Protein AF-A0A1H0ZJW4-F1 (afdb_monomer_lite)

Sequence (162 aa):
MTIFPTDQTILVRTRQGMSFNRIAQIYGVSKCHVAAIYSAAKGLPAAFPAPKREERQRAKCPIFFEMPLEAQDIVLEVKMNNGTSLDAIFRANNNSPTATSSRRQLFYNLADKLGWSVPTIATNTQYSEQCVRTAIKEHCKANNLPQPASYRTRTREVNHAL

Foldseek 3Di:
DDPDDLLVVLQLCQLLQDQLVVSCVVVVHDSVVSVVSNVVVDDGDPHNDDPVVVVVVCVLAVLLVPDDPVLVSLLSVLCVVLVHDNSLCLPPPNPDVSNLLSVLSSLLCCCAVVVAALVRCCVSRVHDSVSSLVSPVVNCVVVVHDRRPSSPDDPPPPPPPD

Radius of gyration: 17.53 Å; chains: 1; bounding box: 38×35×65 Å

Secondary structure (DSSP, 8-state):
-----HHHHHHHHHHTT--HHHHHHHHT--HHHHHHHHHHT-S---PSP-HHHHHHHHHH-HHHHHS-HHHHHHHHHHHHHTT--HHHHH-TT---HHHHHHHHHHHHHHHHHS---HHHHHHHHT--HHHHHHHHHHHHHHHTPPPPGGGS----------

pLDDT: mean 79.57, std 15.96, range [31.27, 95.81]

Structure (mmCIF, N/CA/C/O backbone):
data_AF-A0A1H0ZJW4-F1
#
_entry.id   AF-A0A1H0ZJW4-F1
#
loop_
_atom_site.group_PDB
_atom_site.id
_atom_site.type_symbol
_atom_site.label_atom_id
_atom_site.label_alt_id
_atom_site.label_comp_id
_atom_site.label_asym_id
_atom_site.label_entity_id
_atom_site.label_seq_id
_atom_site.pdbx_PDB_ins_code
_atom_site.Cartn_x
_atom_site.Cartn_y
_atom_site.Cartn_z
_atom_site.occupancy
_atom_site.B_iso_or_equiv
_atom_site.auth_seq_id
_atom_site.auth_comp_id
_atom_site.auth_asym_id
_atom_site.auth_atom_id
_atom_site.pdbx_PDB_model_num
ATOM 1 N N . MET A 1 1 ? -6.973 -20.045 -1.100 1.00 31.33 1 MET A N 1
ATOM 2 C CA . MET A 1 1 ? -7.313 -18.757 -0.462 1.00 31.33 1 MET A CA 1
ATOM 3 C C . MET A 1 1 ? -7.536 -19.046 1.014 1.00 31.33 1 MET A C 1
ATOM 5 O O . MET A 1 1 ? -8.555 -19.620 1.367 1.00 31.33 1 MET A O 1
ATOM 9 N N . THR A 1 2 ? -6.534 -18.823 1.859 1.00 31.27 2 THR A N 1
ATOM 10 C CA . THR A 1 2 ? -6.651 -19.031 3.307 1.00 31.27 2 THR A CA 1
ATOM 11 C C . THR A 1 2 ? -7.443 -17.864 3.885 1.00 31.27 2 THR A C 1
ATOM 13 O O . THR A 1 2 ? -6.944 -16.744 3.953 1.00 31.27 2 THR A O 1
ATOM 16 N N . ILE A 1 3 ? -8.706 -18.112 4.235 1.00 40.12 3 ILE A N 1
ATOM 17 C CA . ILE A 1 3 ? -9.533 -17.160 4.977 1.00 40.12 3 ILE A CA 1
ATOM 18 C C . ILE A 1 3 ? -8.918 -17.083 6.372 1.00 40.12 3 ILE A C 1
ATOM 20 O O . ILE A 1 3 ? -9.044 -18.013 7.167 1.00 40.12 3 ILE A O 1
ATOM 24 N N . PHE A 1 4 ? -8.172 -16.016 6.644 1.00 47.53 4 PHE A N 1
ATOM 25 C CA . PHE A 1 4 ? -7.737 -15.734 8.004 1.00 47.53 4 PHE A CA 1
ATOM 26 C C . PHE A 1 4 ? -8.983 -15.521 8.879 1.00 47.53 4 PHE A C 1
ATOM 28 O O . PHE A 1 4 ? -9.947 -14.911 8.408 1.00 47.53 4 PHE A O 1
ATOM 35 N N . PRO A 1 5 ? -8.987 -15.994 10.137 1.00 66.31 5 PRO A N 1
ATOM 36 C CA . PRO A 1 5 ? -10.035 -15.626 11.074 1.00 66.31 5 PRO A CA 1
ATOM 37 C C . PRO A 1 5 ? -10.107 -14.098 11.148 1.00 66.31 5 PRO A C 1
ATOM 39 O O . PRO A 1 5 ? -9.068 -13.445 11.274 1.00 66.31 5 PRO A O 1
ATOM 42 N N . THR A 1 6 ? -11.315 -13.534 11.071 1.00 73.75 6 THR A N 1
ATOM 43 C CA . THR A 1 6 ? -11.573 -12.083 11.038 1.00 73.75 6 THR A CA 1
ATOM 44 C C . THR A 1 6 ? -10.771 -11.328 12.104 1.00 73.75 6 THR A C 1
ATOM 46 O O . THR A 1 6 ? -10.177 -10.289 11.816 1.00 73.75 6 THR A O 1
ATOM 49 N N . ASP A 1 7 ? -10.636 -11.906 13.300 1.00 77.44 7 ASP A N 1
ATOM 50 C CA . ASP A 1 7 ? -9.883 -11.342 14.425 1.00 77.44 7 ASP A CA 1
ATOM 51 C C . ASP A 1 7 ? -8.369 -11.273 14.178 1.00 77.44 7 ASP A C 1
ATOM 53 O O . ASP A 1 7 ? -7.708 -10.316 14.589 1.00 77.44 7 ASP A O 1
ATOM 57 N N . GLN A 1 8 ? -7.799 -12.249 13.467 1.00 79.00 8 GLN A N 1
ATOM 58 C CA . GLN A 1 8 ? -6.382 -12.254 13.109 1.00 79.00 8 GLN A CA 1
ATOM 59 C C . GLN A 1 8 ? -6.084 -11.170 12.068 1.00 79.00 8 GLN A C 1
ATOM 61 O O . GLN A 1 8 ? -5.079 -10.468 12.186 1.00 79.00 8 GLN A O 1
ATOM 66 N N . THR A 1 9 ? -6.974 -10.964 11.094 1.00 80.62 9 THR A N 1
ATOM 67 C CA . THR A 1 9 ? -6.826 -9.883 10.107 1.00 80.62 9 THR A CA 1
ATOM 68 C C . THR A 1 9 ? -7.059 -8.508 10.733 1.00 80.62 9 THR A C 1
ATOM 70 O O . THR A 1 9 ? -6.317 -7.568 10.439 1.00 80.62 9 THR A O 1
ATOM 73 N N . ILE A 1 10 ? -8.026 -8.388 11.651 1.00 83.62 10 ILE A N 1
ATOM 74 C CA . ILE A 1 10 ? -8.217 -7.206 12.503 1.00 83.62 10 ILE A CA 1
ATOM 75 C C . ILE A 1 10 ? -6.918 -6.888 13.252 1.00 83.62 10 ILE A C 1
ATOM 77 O O . ILE A 1 10 ? -6.431 -5.755 13.197 1.00 83.62 10 ILE A O 1
ATOM 81 N N . LEU A 1 11 ? -6.313 -7.881 13.905 1.00 82.69 11 LEU A N 1
ATOM 82 C CA . LEU A 1 11 ? -5.093 -7.697 14.683 1.00 82.69 11 LEU A CA 1
ATOM 83 C C . LEU A 1 11 ? -3.902 -7.286 13.806 1.00 82.69 11 LEU A C 1
ATOM 85 O O . LEU A 1 11 ? -3.177 -6.359 14.167 1.00 82.69 11 LEU A O 1
ATOM 89 N N . VAL A 1 12 ? -3.711 -7.925 12.648 1.00 83.38 12 VAL A N 1
ATOM 90 C CA . VAL A 1 12 ? -2.637 -7.579 11.700 1.00 83.38 12 VAL A CA 1
ATOM 91 C C . VAL A 1 12 ? -2.770 -6.130 11.230 1.00 83.38 12 VAL A C 1
ATOM 93 O O . VAL A 1 12 ? -1.820 -5.360 11.379 1.00 83.38 12 VAL A O 1
ATOM 96 N N . ARG A 1 13 ? -3.954 -5.719 10.758 1.00 82.38 13 ARG A N 1
ATOM 97 C CA . ARG A 1 13 ? -4.197 -4.338 10.298 1.00 82.38 13 ARG A CA 1
ATOM 98 C C . ARG A 1 13 ? -3.991 -3.321 11.408 1.00 82.38 13 ARG A C 1
ATOM 100 O O . ARG A 1 13 ? -3.438 -2.246 11.185 1.00 82.38 13 ARG A O 1
ATOM 107 N N . THR A 1 14 ? -4.378 -3.682 12.626 1.00 80.94 14 THR A N 1
ATOM 108 C CA . THR A 1 14 ? -4.155 -2.836 13.793 1.00 80.94 14 THR A CA 1
ATOM 109 C C . THR A 1 14 ? -2.663 -2.647 14.081 1.00 80.94 14 THR A C 1
ATOM 111 O O . THR A 1 14 ? -2.211 -1.519 14.272 1.00 80.94 14 THR A O 1
ATOM 114 N N . ARG A 1 15 ? -1.875 -3.732 14.050 1.00 77.25 15 ARG A N 1
ATOM 115 C CA . ARG A 1 15 ? -0.410 -3.706 14.244 1.00 77.25 15 ARG A CA 1
ATOM 116 C C . ARG A 1 15 ? 0.311 -2.896 13.172 1.00 77.25 15 ARG A C 1
ATOM 118 O O . ARG A 1 15 ? 1.297 -2.227 13.461 1.00 77.25 15 ARG A O 1
ATOM 125 N N . GLN A 1 16 ? -0.197 -2.938 11.948 1.00 77.69 16 GLN A N 1
ATOM 126 C CA . GLN A 1 16 ? 0.308 -2.158 10.819 1.00 77.69 16 GLN A CA 1
ATOM 127 C C . GLN A 1 16 ? -0.107 -0.674 10.881 1.00 77.69 16 GLN A C 1
ATOM 129 O O . GLN A 1 16 ? 0.322 0.141 10.059 1.00 77.69 16 GLN A O 1
ATOM 134 N N . GLY A 1 17 ? -0.911 -0.294 11.878 1.00 72.81 17 GLY A N 1
ATOM 135 C CA . GLY A 1 17 ? -1.317 1.082 12.120 1.00 72.81 17 GLY A CA 1
ATOM 136 C C . GLY A 1 17 ? -2.540 1.513 11.316 1.00 72.81 17 GLY A C 1
ATOM 137 O O . GLY A 1 17 ? -2.629 2.678 10.954 1.00 72.81 17 GLY A O 1
ATOM 138 N N . MET A 1 18 ? -3.487 0.624 11.024 1.00 80.75 18 MET A N 1
ATOM 139 C CA . MET A 1 18 ? -4.835 1.036 10.622 1.00 80.75 18 MET A CA 1
ATOM 140 C C . MET A 1 18 ? -5.642 1.446 11.867 1.00 80.75 18 MET A C 1
ATOM 142 O O . MET A 1 18 ? -5.460 0.886 12.950 1.00 80.75 18 MET A O 1
ATOM 146 N N . SER A 1 19 ? -6.510 2.456 11.753 1.00 79.88 19 SER A N 1
ATOM 147 C CA . SER A 1 19 ? -7.296 2.932 12.898 1.00 79.88 19 SER A CA 1
ATOM 148 C C . SER A 1 19 ? -8.378 1.929 13.306 1.00 79.88 19 SER A C 1
ATOM 150 O O . SER A 1 19 ? -8.949 1.227 12.470 1.00 79.88 19 SER A O 1
ATOM 152 N N . PHE A 1 20 ? -8.736 1.915 14.594 1.00 83.00 20 PHE A N 1
ATOM 153 C CA . PHE A 1 20 ? -9.830 1.066 15.078 1.00 83.00 20 PHE A CA 1
ATOM 154 C C . PHE A 1 20 ? -11.164 1.387 14.401 1.00 83.00 20 PHE A C 1
ATOM 156 O O . PHE A 1 20 ? -11.944 0.478 14.147 1.00 83.00 20 PHE A O 1
ATOM 163 N N . ASN A 1 21 ? -11.427 2.663 14.095 1.00 83.06 21 ASN A N 1
ATOM 164 C CA . ASN A 1 21 ? -12.656 3.076 13.418 1.00 83.06 21 ASN A CA 1
ATOM 165 C C . ASN A 1 21 ? -12.719 2.547 11.983 1.00 83.06 21 ASN A C 1
ATOM 167 O O . ASN A 1 21 ? -13.762 2.049 11.570 1.00 83.06 21 ASN A O 1
ATOM 171 N N . ARG A 1 22 ? -11.611 2.618 11.23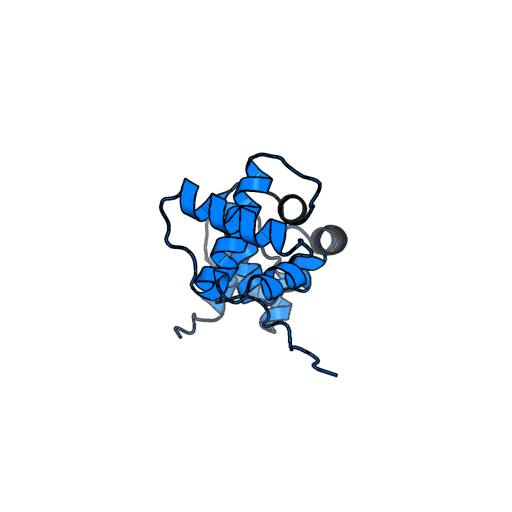6 1.00 81.56 22 ARG A N 1
ATOM 172 C CA . ARG A 1 22 ? -11.545 2.096 9.870 1.00 81.56 22 ARG A CA 1
ATOM 173 C C . ARG A 1 22 ? -11.723 0.586 9.857 1.00 81.56 22 ARG A C 1
ATOM 175 O O . ARG A 1 22 ? -12.522 0.075 9.084 1.00 81.56 22 ARG A O 1
ATOM 182 N N . ILE A 1 23 ? -11.031 -0.118 10.751 1.00 84.31 23 ILE A N 1
ATOM 183 C CA . ILE A 1 23 ? -11.167 -1.571 10.899 1.00 84.31 23 ILE A CA 1
ATOM 184 C C . ILE A 1 23 ? -12.612 -1.940 11.267 1.00 84.31 23 ILE A C 1
ATOM 186 O O . ILE A 1 23 ? -13.191 -2.827 10.648 1.00 84.31 23 ILE A O 1
ATOM 190 N N . ALA A 1 24 ? -13.220 -1.220 12.213 1.00 84.75 24 ALA A N 1
ATOM 191 C CA . ALA A 1 24 ? -14.619 -1.392 12.597 1.00 84.75 24 ALA A CA 1
ATOM 192 C C . ALA A 1 24 ? -15.577 -1.247 11.403 1.00 84.75 24 ALA A C 1
ATOM 194 O O . ALA A 1 24 ? -16.440 -2.099 11.206 1.00 84.75 24 ALA A O 1
ATOM 195 N N . GLN A 1 25 ? -15.385 -0.220 10.568 1.00 84.31 25 GLN A N 1
ATOM 196 C CA . GLN A 1 25 ? -16.178 -0.012 9.351 1.00 84.31 25 GLN A CA 1
ATOM 197 C C . GLN A 1 25 ? -15.997 -1.135 8.325 1.00 84.31 25 GLN A C 1
ATOM 199 O O . GLN A 1 25 ? -16.974 -1.556 7.718 1.00 84.31 25 GLN A O 1
ATOM 204 N N . ILE A 1 26 ? -14.768 -1.625 8.139 1.00 84.06 26 ILE A N 1
ATOM 205 C CA . ILE A 1 26 ? -14.464 -2.685 7.168 1.00 84.06 26 ILE A CA 1
ATOM 206 C C . ILE A 1 26 ? -15.142 -4.005 7.545 1.00 84.06 26 ILE A C 1
ATOM 208 O O . ILE A 1 26 ? -15.667 -4.692 6.675 1.00 84.06 26 ILE A O 1
ATOM 212 N N . TYR A 1 27 ? -15.119 -4.361 8.830 1.00 84.62 27 TYR A N 1
ATOM 213 C CA . TYR A 1 27 ? -15.597 -5.662 9.306 1.00 84.62 27 TYR A CA 1
ATOM 214 C C . TYR A 1 27 ? -16.996 -5.625 9.931 1.00 84.62 27 TYR A C 1
ATOM 216 O O . TYR A 1 27 ? -17.472 -6.653 10.401 1.00 84.62 27 TYR A O 1
ATOM 224 N N . GLY A 1 28 ? -17.658 -4.464 9.966 1.00 82.38 28 GLY A N 1
ATOM 225 C CA . GLY A 1 28 ? -18.985 -4.321 10.574 1.00 82.38 28 GLY A CA 1
ATOM 226 C C . GLY A 1 28 ? -19.005 -4.569 12.088 1.00 82.38 28 GLY A C 1
ATOM 227 O O . GLY A 1 28 ? -20.024 -4.983 12.633 1.00 82.38 28 GLY A O 1
ATOM 228 N N . VAL A 1 2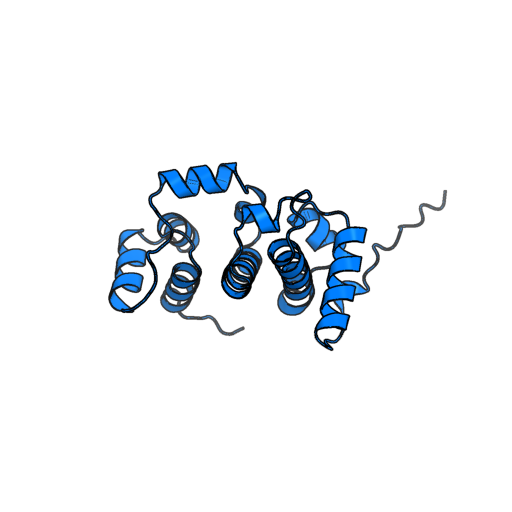9 ? -17.885 -4.331 12.777 1.00 84.62 29 VAL A N 1
ATOM 229 C CA . VAL A 1 29 ? -17.734 -4.541 14.228 1.00 84.62 29 VAL A CA 1
ATOM 230 C C . VAL A 1 29 ? -17.621 -3.213 14.970 1.00 84.62 29 VAL A C 1
ATOM 232 O O . VAL A 1 29 ? -17.373 -2.168 14.376 1.00 84.62 29 VAL A O 1
ATOM 235 N N . SER A 1 30 ? -17.769 -3.219 16.296 1.00 83.44 30 SER A N 1
ATOM 236 C CA . SER A 1 30 ? -17.557 -1.999 17.081 1.00 83.44 30 SER A CA 1
ATOM 237 C C . SER A 1 30 ? -16.063 -1.671 17.228 1.00 83.44 30 SER A C 1
ATOM 239 O O . SER A 1 30 ? -15.215 -2.556 17.347 1.00 83.44 30 SER A O 1
ATOM 241 N N . LYS A 1 31 ? -15.721 -0.380 17.326 1.00 81.50 31 LYS A N 1
ATOM 242 C CA . LYS A 1 31 ? -14.350 0.058 17.666 1.00 81.50 31 LYS A CA 1
ATOM 243 C C . LYS A 1 31 ? -13.856 -0.522 19.001 1.00 81.50 31 LYS A C 1
ATOM 245 O O . LYS A 1 31 ? -12.660 -0.730 19.173 1.00 81.50 31 LYS A O 1
ATOM 250 N N . CYS A 1 32 ? -14.775 -0.788 19.934 1.00 79.75 32 CYS A N 1
ATOM 251 C CA . CYS A 1 32 ? -14.473 -1.399 21.227 1.00 79.75 32 CYS A CA 1
ATOM 252 C C . CYS A 1 32 ? -14.063 -2.864 21.065 1.00 79.75 32 CYS A C 1
ATOM 254 O O . CYS A 1 32 ? -13.150 -3.312 21.746 1.00 79.75 32 CYS A O 1
ATOM 256 N N . HIS A 1 33 ? -14.683 -3.585 20.130 1.00 80.88 33 HIS A N 1
ATOM 257 C CA . HIS A 1 33 ? -14.305 -4.953 19.795 1.00 80.88 33 HIS A CA 1
ATOM 258 C C . HIS A 1 33 ? -12.895 -5.013 19.184 1.00 80.88 33 HIS A C 1
ATOM 260 O O . HIS A 1 33 ? -12.062 -5.789 19.644 1.00 80.88 33 HIS A O 1
ATOM 266 N N . VAL A 1 34 ? -12.573 -4.108 18.250 1.00 82.62 34 VAL A N 1
ATOM 267 C CA . VAL A 1 34 ? -11.206 -3.978 17.705 1.00 82.62 34 VAL A CA 1
ATOM 268 C C . VAL A 1 34 ? -10.194 -3.654 18.810 1.00 82.62 34 VAL A C 1
ATOM 270 O O . VAL A 1 34 ? -9.140 -4.283 18.893 1.00 82.62 34 VAL A O 1
ATOM 273 N N . ALA A 1 35 ? -10.527 -2.716 19.702 1.00 78.62 35 ALA A N 1
ATOM 274 C CA . ALA A 1 35 ? -9.683 -2.362 20.841 1.00 78.62 35 ALA A CA 1
ATOM 275 C C . ALA A 1 35 ? -9.500 -3.527 21.829 1.00 78.62 35 ALA A C 1
ATOM 277 O O . ALA A 1 35 ? -8.419 -3.666 22.400 1.00 78.62 35 ALA A O 1
ATOM 278 N N . ALA A 1 36 ? -10.519 -4.370 22.015 1.00 78.44 36 ALA A N 1
ATOM 279 C CA . ALA A 1 36 ? -10.463 -5.546 22.879 1.00 78.44 36 ALA A CA 1
ATOM 280 C C . ALA A 1 36 ? -9.536 -6.621 22.296 1.00 78.44 36 ALA A C 1
ATOM 282 O O . ALA A 1 36 ? -8.635 -7.073 23.000 1.00 78.44 36 ALA A O 1
ATOM 283 N N . ILE A 1 37 ? -9.678 -6.948 21.002 1.00 80.25 37 ILE A N 1
ATOM 284 C CA . ILE A 1 37 ? -8.762 -7.851 20.279 1.00 80.25 37 ILE A CA 1
ATOM 285 C C . ILE A 1 37 ? -7.327 -7.323 20.368 1.00 80.25 37 ILE A C 1
ATOM 287 O O . ILE A 1 37 ? -6.394 -8.064 20.676 1.00 80.25 37 ILE A O 1
ATOM 291 N N . TYR A 1 38 ? -7.149 -6.019 20.146 1.00 77.19 38 TYR A N 1
ATOM 292 C CA . TYR A 1 38 ? -5.842 -5.381 20.214 1.00 77.19 38 TYR A CA 1
ATOM 293 C C . TYR A 1 38 ? -5.216 -5.443 21.616 1.00 77.19 38 TYR A C 1
ATOM 295 O O . TYR A 1 38 ? -4.049 -5.805 21.761 1.00 77.19 38 TYR A O 1
ATOM 303 N N . SER A 1 39 ? -5.996 -5.132 22.654 1.00 73.75 39 SER A N 1
ATOM 304 C CA . SER A 1 39 ? -5.551 -5.149 24.055 1.00 73.75 39 SER A CA 1
ATOM 305 C C . SER A 1 39 ? -5.216 -6.560 24.540 1.00 73.75 39 SER A C 1
ATOM 307 O O . SER A 1 39 ? -4.238 -6.750 25.264 1.00 73.75 39 SER A O 1
ATOM 309 N N . ALA A 1 40 ? -5.993 -7.558 24.110 1.00 74.56 40 ALA A N 1
ATOM 310 C CA . ALA A 1 40 ? -5.764 -8.960 24.445 1.00 74.56 40 ALA A CA 1
ATOM 311 C C . ALA A 1 40 ? -4.439 -9.495 23.871 1.00 74.56 40 ALA A C 1
ATOM 313 O O . ALA A 1 40 ? -3.828 -10.388 24.452 1.00 74.56 40 ALA A O 1
ATOM 314 N N . ALA A 1 41 ? -3.949 -8.913 22.773 1.00 71.69 41 ALA A N 1
ATOM 315 C CA . ALA A 1 41 ? -2.779 -9.387 22.040 1.00 71.69 41 ALA A CA 1
ATOM 316 C C . ALA A 1 41 ? -1.410 -8.846 22.526 1.00 71.69 41 ALA A C 1
ATOM 318 O O . ALA A 1 41 ? -0.448 -9.003 21.779 1.00 71.69 41 ALA A O 1
ATOM 319 N N . LYS A 1 42 ? -1.339 -8.205 23.715 1.00 58.00 42 LYS A N 1
ATOM 320 C CA . LYS A 1 42 ? -0.168 -7.639 24.451 1.00 58.00 42 LYS A CA 1
ATOM 321 C C . LYS A 1 42 ? 1.138 -7.363 23.661 1.00 58.00 42 LYS A C 1
ATOM 323 O O . LYS A 1 42 ? 1.781 -8.271 23.153 1.00 58.00 42 LYS A O 1
ATOM 328 N N . GLY A 1 43 ? 1.637 -6.119 23.747 1.00 52.19 43 GLY A N 1
ATOM 329 C CA . GLY A 1 43 ? 3.046 -5.774 23.459 1.00 52.19 43 GLY A CA 1
ATOM 330 C C . GLY A 1 43 ? 3.320 -4.939 22.203 1.00 52.19 43 GLY A C 1
ATOM 331 O O . GLY A 1 43 ? 4.397 -5.060 21.627 1.00 52.19 43 GLY A O 1
ATOM 332 N N . LEU A 1 44 ? 2.372 -4.119 21.737 1.00 51.50 44 LEU A N 1
ATOM 333 C CA . LEU A 1 44 ? 2.455 -3.490 20.412 1.00 51.50 44 LEU A CA 1
ATOM 334 C C . LEU A 1 44 ? 2.213 -1.970 20.431 1.00 51.50 44 LEU A C 1
ATOM 336 O O . LEU A 1 44 ? 1.518 -1.468 21.320 1.00 51.50 44 LEU A O 1
ATOM 340 N N . PRO A 1 45 ? 2.816 -1.231 19.473 1.00 50.25 45 PRO A N 1
ATOM 341 C CA . PRO A 1 45 ? 2.875 0.233 19.454 1.00 50.25 45 PRO A CA 1
ATOM 342 C C . PRO A 1 45 ? 1.486 0.867 19.467 1.00 50.25 45 PRO A C 1
ATOM 344 O O . PRO A 1 45 ? 0.544 0.288 18.949 1.00 50.25 45 PRO A O 1
ATOM 347 N N . ALA A 1 46 ? 1.337 2.061 20.044 1.00 50.44 46 ALA A N 1
ATOM 348 C CA . ALA A 1 46 ? 0.046 2.748 20.122 1.00 50.44 46 ALA A CA 1
ATOM 349 C C . ALA A 1 46 ? -0.703 2.688 18.775 1.00 50.44 46 ALA A C 1
ATOM 351 O O . ALA A 1 46 ? -0.200 3.174 17.758 1.00 50.44 46 ALA A O 1
ATOM 352 N N . ALA A 1 47 ? -1.885 2.058 18.778 1.00 54.50 47 ALA A N 1
ATOM 353 C CA . ALA A 1 47 ? -2.752 1.980 17.612 1.00 54.50 47 ALA A CA 1
ATOM 354 C C . ALA A 1 47 ? -2.981 3.378 17.024 1.00 54.50 47 ALA A C 1
ATOM 356 O O . ALA A 1 47 ? -2.891 4.386 17.733 1.00 54.50 47 ALA A O 1
ATOM 357 N N . PHE A 1 48 ? -3.260 3.438 15.721 1.00 54.00 48 PHE A N 1
ATOM 358 C CA . PHE A 1 48 ? -3.383 4.696 14.994 1.00 54.00 48 PHE A CA 1
ATOM 359 C C . PHE A 1 48 ? -4.247 5.712 15.759 1.00 54.00 48 PHE A C 1
ATOM 361 O O . PHE A 1 48 ? -5.335 5.368 16.230 1.00 54.00 48 PHE A O 1
ATOM 368 N N . PRO A 1 49 ? -3.760 6.947 15.946 1.00 54.50 49 PRO A N 1
ATOM 369 C CA . PRO A 1 49 ? -4.263 7.802 17.007 1.00 54.50 49 PRO A CA 1
ATOM 370 C C . PRO A 1 49 ? -5.638 8.401 16.662 1.00 54.50 49 PRO A C 1
ATOM 372 O O . PRO A 1 49 ? -6.024 8.428 15.500 1.00 54.50 49 PRO A O 1
ATOM 375 N N . ALA A 1 50 ? -6.337 8.876 17.704 1.00 56.56 50 ALA A N 1
ATOM 376 C CA . ALA A 1 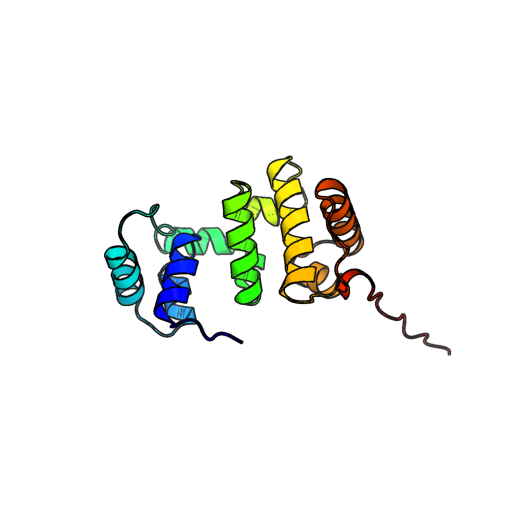50 ? -7.713 9.400 17.784 1.00 56.56 50 ALA A CA 1
ATOM 377 C C . ALA A 1 50 ? -8.430 9.797 16.464 1.00 56.56 50 ALA A C 1
ATOM 379 O O . ALA A 1 50 ? -7.806 10.424 15.616 1.00 56.56 50 ALA A O 1
ATOM 380 N N . PRO A 1 51 ? -9.766 9.615 16.348 1.00 58.25 51 PRO A N 1
ATOM 381 C CA . PRO A 1 51 ? -10.566 9.845 15.127 1.00 58.25 51 PRO A CA 1
ATOM 382 C C . PRO A 1 51 ? -10.208 11.106 14.312 1.00 58.25 51 PRO A C 1
ATOM 384 O O . PRO A 1 51 ? -10.053 11.051 13.096 1.00 58.25 51 PRO A O 1
ATOM 387 N N . LYS A 1 52 ? -9.953 12.232 14.993 1.00 66.88 52 LYS A N 1
ATOM 388 C CA . LYS A 1 52 ? -9.544 13.512 14.383 1.00 66.88 52 LYS A CA 1
ATOM 389 C C . LYS A 1 52 ? -8.231 13.440 13.585 1.00 66.88 52 LYS A C 1
ATOM 391 O O . LYS A 1 52 ? -7.988 14.265 12.711 1.00 66.88 52 LYS A O 1
ATOM 396 N N . ARG A 1 53 ? -7.328 12.515 13.911 1.00 66.31 53 ARG A N 1
ATOM 397 C CA . ARG A 1 53 ? -6.059 12.305 13.199 1.00 66.31 53 ARG A CA 1
ATOM 398 C C . ARG A 1 53 ? -6.240 11.434 11.959 1.00 66.31 53 ARG A C 1
ATOM 400 O O . ARG A 1 53 ? -5.556 11.695 10.978 1.00 66.31 53 ARG A O 1
ATOM 407 N N . GLU A 1 54 ? -7.177 10.488 11.964 1.00 70.06 54 GLU A N 1
ATOM 408 C CA . GLU A 1 54 ? -7.548 9.731 10.762 1.00 70.06 54 GLU A CA 1
ATOM 409 C C . GLU A 1 54 ? -8.179 10.644 9.710 1.00 70.06 54 GLU A C 1
ATOM 411 O O . GLU A 1 54 ? -7.753 10.626 8.562 1.00 70.06 54 GLU A O 1
ATOM 416 N N . GLU A 1 55 ? -9.106 11.519 10.106 1.00 74.31 55 GLU A N 1
ATOM 417 C CA . GLU A 1 55 ? -9.690 12.523 9.205 1.00 74.31 55 GLU A CA 1
ATOM 418 C C . GLU A 1 55 ? -8.616 13.440 8.605 1.00 74.31 55 GLU A C 1
ATOM 420 O O . GLU A 1 55 ? -8.574 13.661 7.394 1.00 74.31 55 GLU A O 1
ATOM 425 N N . ARG A 1 56 ? -7.671 13.910 9.432 1.00 76.44 56 ARG A N 1
ATOM 426 C CA . ARG A 1 56 ? -6.508 14.679 8.956 1.00 76.44 56 ARG A CA 1
ATOM 427 C C . ARG A 1 56 ? -5.633 13.871 8.002 1.00 76.44 56 ARG A C 1
ATOM 429 O O . ARG A 1 56 ? -5.074 14.435 7.067 1.00 76.44 56 ARG A O 1
ATOM 436 N N . GLN A 1 57 ? -5.474 12.574 8.239 1.00 73.75 57 GLN A N 1
ATOM 437 C CA . GLN A 1 57 ? -4.683 11.703 7.378 1.00 73.75 57 GLN A CA 1
ATOM 438 C C . GLN A 1 57 ? -5.387 11.425 6.052 1.00 73.75 57 GLN A C 1
ATOM 440 O O . GLN A 1 57 ? -4.725 11.434 5.019 1.00 73.75 57 GLN A O 1
ATOM 445 N N . ARG A 1 58 ? -6.712 11.270 6.068 1.00 81.00 58 ARG A N 1
ATOM 446 C CA . ARG A 1 58 ? -7.547 11.174 4.870 1.00 81.00 58 ARG A CA 1
ATOM 447 C C . ARG A 1 58 ? -7.450 12.433 4.024 1.00 81.00 58 ARG A C 1
ATOM 449 O O . ARG A 1 58 ? -7.248 12.327 2.824 1.00 81.00 58 ARG A O 1
ATOM 456 N N . ALA A 1 59 ? -7.474 13.608 4.651 1.00 81.06 59 ALA A N 1
ATOM 457 C CA . ALA A 1 59 ? -7.252 14.868 3.946 1.00 81.06 59 ALA A CA 1
ATOM 458 C C . ALA A 1 59 ? -5.838 14.969 3.336 1.00 81.06 59 ALA A C 1
ATOM 460 O O . ALA A 1 59 ? -5.662 15.547 2.269 1.00 81.06 59 ALA A O 1
ATOM 461 N N . LYS A 1 60 ? -4.816 14.404 3.995 1.00 80.69 60 LYS A N 1
ATOM 462 C CA . LYS A 1 60 ? -3.423 14.432 3.512 1.00 80.69 60 LYS A CA 1
ATOM 463 C C . LYS A 1 60 ? -3.101 13.377 2.454 1.00 80.69 60 LYS A C 1
ATOM 465 O O . LYS A 1 60 ? -2.169 13.584 1.681 1.00 80.69 60 LYS A O 1
ATOM 470 N N . CYS A 1 61 ? -3.784 12.239 2.482 1.00 84.19 61 CYS A N 1
ATOM 471 C CA . CYS A 1 61 ? -3.510 11.085 1.635 1.00 84.19 61 CYS A CA 1
ATOM 472 C C . CYS A 1 61 ? -4.825 10.388 1.245 1.00 84.19 61 CYS A C 1
ATOM 474 O O . CYS A 1 61 ? -5.089 9.282 1.718 1.00 84.19 61 CYS A O 1
ATOM 476 N N . PRO A 1 62 ? -5.669 11.027 0.415 1.00 85.69 62 PRO A N 1
ATOM 477 C CA . PRO A 1 62 ? -6.961 10.465 0.017 1.00 85.69 62 PRO A CA 1
ATOM 478 C C . PRO A 1 62 ? -6.802 9.156 -0.764 1.00 85.69 62 PRO A C 1
ATOM 480 O O . PRO A 1 62 ? -7.545 8.212 -0.510 1.00 85.69 62 PRO A O 1
ATOM 483 N N . ILE A 1 63 ? -5.755 9.066 -1.594 1.00 88.88 63 ILE A N 1
ATOM 484 C CA . ILE A 1 63 ? -5.416 7.905 -2.431 1.00 88.88 63 ILE A CA 1
ATOM 485 C C . ILE A 1 63 ? -5.443 6.606 -1.618 1.00 88.88 63 ILE A C 1
ATOM 487 O O . ILE A 1 63 ? -6.119 5.654 -1.989 1.00 88.88 63 ILE A O 1
ATOM 491 N N . PHE A 1 64 ? -4.792 6.577 -0.450 1.00 88.81 64 PHE A N 1
ATOM 492 C CA . PHE A 1 64 ? -4.775 5.392 0.412 1.00 88.81 64 PHE A CA 1
ATOM 493 C C . PHE A 1 64 ? -6.185 4.915 0.812 1.00 88.81 64 PHE A C 1
ATOM 495 O O . PHE A 1 64 ? -6.451 3.716 0.864 1.00 88.81 64 PHE A O 1
ATOM 502 N N . PHE A 1 65 ? -7.109 5.835 1.090 1.00 85.75 65 PHE A N 1
ATOM 503 C CA . PHE A 1 65 ? -8.463 5.489 1.536 1.00 85.75 65 PHE A CA 1
ATOM 504 C C . PHE A 1 65 ? -9.385 5.058 0.389 1.00 85.75 65 PHE A C 1
ATOM 506 O O . PHE A 1 65 ? -10.403 4.418 0.659 1.00 85.75 65 PHE A O 1
ATOM 513 N N . GLU A 1 66 ? -9.025 5.384 -0.852 1.00 88.44 66 GLU A N 1
ATOM 514 C CA . GLU A 1 66 ? -9.735 4.995 -2.077 1.00 88.44 66 GLU A CA 1
ATOM 515 C C . GLU A 1 66 ? -9.267 3.636 -2.621 1.00 88.44 66 GLU A C 1
ATOM 517 O O . GLU A 1 66 ? -10.015 2.966 -3.328 1.00 88.4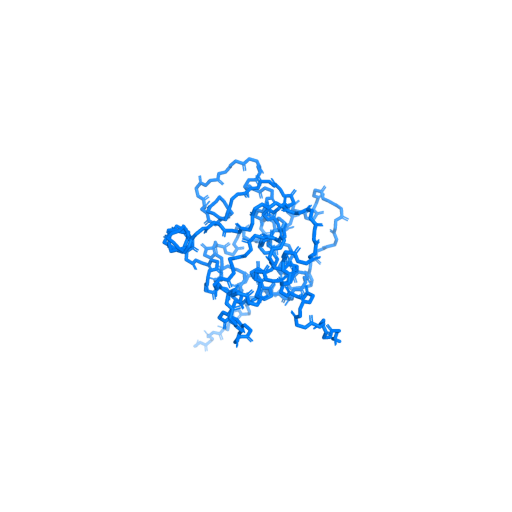4 66 GLU A O 1
ATOM 522 N N . MET A 1 67 ? -8.058 3.191 -2.256 1.00 88.88 67 MET A N 1
ATOM 523 C CA . MET A 1 67 ? -7.524 1.895 -2.685 1.00 88.88 67 MET A CA 1
ATOM 524 C C . MET A 1 67 ? -8.320 0.699 -2.118 1.00 88.88 67 MET A C 1
ATOM 526 O O . MET A 1 67 ? -8.791 0.757 -0.974 1.00 88.88 67 MET A O 1
ATOM 530 N N . PRO A 1 68 ? -8.380 -0.433 -2.852 1.00 88.81 68 PRO A N 1
ATOM 531 C CA . PRO A 1 68 ? -8.867 -1.712 -2.331 1.00 88.81 68 PRO A CA 1
ATOM 532 C C . PRO A 1 68 ? -8.139 -2.143 -1.053 1.00 88.81 68 PRO A C 1
ATOM 534 O O . PRO A 1 68 ? -6.973 -1.799 -0.844 1.00 88.81 68 PRO A O 1
ATOM 537 N N . LEU A 1 69 ? -8.812 -2.916 -0.200 1.00 85.12 69 LEU A N 1
ATOM 538 C CA . LEU A 1 69 ? -8.308 -3.281 1.129 1.00 85.12 69 LEU A CA 1
ATOM 539 C C . LEU A 1 69 ? -6.988 -4.053 1.073 1.00 85.12 69 LEU A C 1
ATOM 541 O O . LEU A 1 69 ? -6.076 -3.771 1.843 1.00 85.12 69 LEU A O 1
ATOM 545 N N . GLU A 1 70 ? -6.858 -4.968 0.122 1.00 86.81 70 GLU A N 1
ATOM 546 C CA . GLU A 1 70 ? -5.654 -5.769 -0.093 1.00 86.81 70 GLU A CA 1
ATOM 547 C C . GLU A 1 70 ? -4.461 -4.883 -0.476 1.00 86.81 70 GLU A C 1
ATOM 549 O O . GLU A 1 70 ? -3.324 -5.134 -0.078 1.00 86.81 70 GLU A O 1
ATOM 554 N N . ALA A 1 71 ? -4.715 -3.798 -1.211 1.00 90.81 71 ALA A N 1
ATOM 555 C CA . ALA A 1 71 ? -3.690 -2.829 -1.567 1.00 90.81 71 ALA A CA 1
ATOM 556 C C . ALA A 1 71 ? -3.355 -1.890 -0.398 1.00 90.81 71 ALA A C 1
ATOM 558 O O . ALA A 1 71 ? -2.189 -1.542 -0.217 1.00 90.81 71 ALA A O 1
ATOM 559 N N . GLN A 1 72 ? -4.339 -1.528 0.436 1.00 89.62 72 GLN A N 1
ATOM 560 C CA . GLN A 1 72 ? -4.095 -0.793 1.683 1.00 89.62 72 GLN A CA 1
ATOM 561 C C . GLN A 1 72 ? -3.167 -1.580 2.618 1.00 89.62 72 GLN A C 1
ATOM 563 O O . GLN A 1 72 ? -2.233 -0.999 3.173 1.00 89.62 72 GLN A O 1
ATOM 568 N N . ASP A 1 73 ? -3.370 -2.893 2.740 1.00 87.81 73 ASP A N 1
ATOM 569 C CA . ASP A 1 73 ? -2.525 -3.768 3.560 1.00 87.81 73 ASP A CA 1
ATOM 570 C C . ASP A 1 73 ? -1.064 -3.761 3.069 1.00 87.81 73 ASP A C 1
ATOM 572 O O . ASP A 1 73 ? -0.139 -3.591 3.867 1.00 87.81 73 ASP A O 1
ATOM 576 N N . ILE A 1 74 ? -0.843 -3.828 1.749 1.00 92.62 74 ILE A N 1
ATOM 577 C CA . ILE A 1 74 ? 0.498 -3.722 1.146 1.00 92.62 74 ILE A CA 1
ATOM 578 C C . ILE A 1 74 ? 1.130 -2.353 1.421 1.00 92.62 74 ILE A C 1
ATOM 580 O O . ILE A 1 74 ? 2.315 -2.267 1.745 1.00 92.62 74 ILE A O 1
ATOM 584 N N . VAL A 1 75 ? 0.363 -1.268 1.303 1.00 92.25 75 VAL A N 1
ATOM 585 C CA . VAL A 1 75 ? 0.867 0.085 1.579 1.00 92.25 75 VAL A CA 1
ATOM 586 C C . VAL A 1 75 ? 1.309 0.215 3.037 1.00 92.25 75 VAL A C 1
ATOM 588 O O . VAL A 1 75 ? 2.369 0.785 3.308 1.00 92.25 75 VAL A O 1
ATOM 591 N N . LEU A 1 76 ? 0.523 -0.310 3.980 1.00 89.50 76 LEU A N 1
ATOM 592 C CA . LEU A 1 76 ? 0.871 -0.272 5.398 1.00 89.50 76 LEU A CA 1
ATOM 593 C C . LEU A 1 76 ? 2.097 -1.143 5.711 1.00 89.50 76 LEU A C 1
ATOM 595 O O . LEU A 1 76 ? 2.960 -0.714 6.478 1.00 89.50 76 LEU A O 1
ATOM 599 N N . GLU A 1 77 ? 2.221 -2.314 5.083 1.00 90.00 77 GLU A N 1
ATOM 600 C CA . GLU A 1 77 ? 3.413 -3.168 5.170 1.00 90.00 77 GLU A CA 1
ATOM 601 C C . GLU A 1 77 ? 4.670 -2.414 4.697 1.00 90.00 77 GLU A C 1
ATOM 603 O O . GLU A 1 77 ? 5.659 -2.318 5.424 1.00 90.00 77 GLU A O 1
ATOM 608 N N . VAL A 1 78 ? 4.615 -1.797 3.512 1.00 91.81 78 VAL A N 1
ATOM 609 C CA . VAL A 1 78 ? 5.724 -1.011 2.942 1.00 91.81 78 VAL A CA 1
ATOM 610 C C . VAL A 1 78 ? 6.093 0.173 3.833 1.00 91.81 78 VAL A C 1
ATOM 612 O O . VAL A 1 78 ? 7.279 0.434 4.057 1.00 91.81 78 VAL A O 1
ATOM 615 N N . LYS A 1 79 ? 5.087 0.879 4.359 1.00 90.06 79 LYS A N 1
ATOM 616 C CA . LYS A 1 79 ? 5.265 2.003 5.281 1.00 90.06 79 LYS A CA 1
ATOM 617 C C . LYS A 1 79 ? 6.074 1.587 6.512 1.00 90.06 79 LYS A C 1
ATOM 619 O O . LYS A 1 79 ? 7.024 2.283 6.870 1.00 90.06 79 LYS A O 1
ATOM 624 N N . MET A 1 80 ? 5.697 0.472 7.139 1.00 86.94 80 MET A N 1
ATOM 625 C CA . MET A 1 80 ? 6.363 -0.051 8.334 1.00 86.94 80 MET A CA 1
ATOM 626 C C . MET A 1 80 ? 7.789 -0.515 8.025 1.00 86.94 80 MET A C 1
ATOM 628 O O . MET A 1 80 ? 8.715 -0.118 8.728 1.00 86.94 80 MET A O 1
ATOM 632 N N . ASN A 1 81 ? 7.981 -1.274 6.943 1.00 88.44 81 ASN A N 1
ATOM 633 C CA . ASN A 1 81 ? 9.285 -1.840 6.581 1.00 88.44 81 ASN A CA 1
ATOM 634 C C . ASN A 1 81 ? 10.340 -0.776 6.246 1.00 88.44 81 ASN A C 1
ATOM 636 O O . ASN A 1 81 ? 11.518 -0.972 6.522 1.00 88.44 81 ASN A O 1
ATOM 640 N N . ASN A 1 82 ? 9.929 0.356 5.668 1.00 86.12 82 ASN A N 1
ATOM 641 C CA . ASN A 1 82 ? 10.847 1.433 5.282 1.00 86.12 82 ASN A CA 1
ATOM 642 C C . ASN A 1 82 ? 10.889 2.599 6.282 1.00 86.12 82 ASN A C 1
ATOM 644 O O . ASN A 1 82 ? 11.585 3.583 6.027 1.00 86.12 82 ASN A O 1
ATOM 648 N N . GLY A 1 83 ? 10.114 2.546 7.372 1.00 85.56 83 GLY A N 1
ATOM 649 C CA . GLY A 1 83 ? 10.022 3.648 8.335 1.00 85.56 83 GLY A CA 1
ATOM 650 C C . GLY A 1 83 ? 9.558 4.969 7.706 1.00 85.56 83 GLY A C 1
ATOM 651 O O . GLY A 1 83 ? 10.094 6.028 8.024 1.00 85.56 83 GLY A O 1
ATOM 652 N N . THR A 1 84 ? 8.594 4.918 6.781 1.00 86.69 84 THR A N 1
ATOM 653 C CA . THR A 1 84 ? 8.104 6.098 6.045 1.00 86.69 84 THR A CA 1
ATOM 654 C C . THR A 1 84 ? 6.681 6.494 6.460 1.00 86.69 84 THR A C 1
ATOM 656 O O . THR A 1 84 ? 6.034 5.828 7.271 1.00 86.69 84 THR A O 1
ATOM 659 N N . SER A 1 85 ? 6.158 7.593 5.914 1.00 86.12 85 SER A N 1
ATOM 660 C CA . SER A 1 85 ? 4.771 8.025 6.110 1.00 86.12 85 SER A CA 1
ATOM 661 C C . SER A 1 85 ? 3.924 7.795 4.855 1.00 86.12 85 SER A C 1
ATOM 663 O O . SER A 1 85 ? 4.439 7.760 3.739 1.00 86.12 85 SER A O 1
ATOM 665 N N . LEU A 1 86 ? 2.601 7.651 5.019 1.00 86.69 86 LEU A N 1
ATOM 666 C CA . LEU A 1 86 ? 1.693 7.456 3.878 1.00 86.69 86 LEU A CA 1
ATOM 667 C C . LEU A 1 86 ? 1.776 8.625 2.890 1.00 86.69 86 LEU A C 1
ATOM 669 O O . LEU A 1 86 ? 1.845 8.415 1.688 1.00 86.69 86 LEU A O 1
ATOM 673 N N . ASP A 1 87 ? 1.816 9.859 3.388 1.00 85.38 87 ASP A N 1
ATOM 674 C CA . ASP A 1 87 ? 1.933 11.036 2.531 1.00 85.38 87 ASP A CA 1
ATOM 675 C C . ASP A 1 87 ? 3.290 11.103 1.817 1.00 85.38 87 ASP A C 1
ATOM 677 O O . ASP A 1 87 ? 3.348 11.568 0.684 1.00 85.38 87 ASP A O 1
ATOM 681 N N . ALA A 1 88 ? 4.369 10.590 2.415 1.00 86.19 88 ALA A N 1
ATOM 682 C CA . ALA A 1 88 ? 5.662 10.503 1.743 1.00 86.19 88 ALA A CA 1
ATOM 683 C C . ALA A 1 88 ? 5.666 9.476 0.601 1.00 86.19 88 ALA A C 1
ATOM 685 O O . ALA A 1 88 ? 6.328 9.708 -0.407 1.00 86.19 88 ALA A O 1
ATOM 686 N N . ILE A 1 89 ? 4.914 8.377 0.731 1.00 89.25 89 ILE A N 1
ATOM 687 C CA . ILE A 1 89 ? 4.781 7.361 -0.323 1.00 89.25 89 ILE A CA 1
ATOM 688 C C . ILE A 1 89 ? 4.048 7.918 -1.547 1.00 89.25 89 ILE A C 1
ATOM 690 O O . ILE A 1 89 ? 4.449 7.613 -2.661 1.00 89.25 89 ILE A O 1
ATOM 694 N N . PHE A 1 90 ? 2.994 8.717 -1.363 1.00 88.88 90 PHE A N 1
ATOM 695 C CA . PHE A 1 90 ? 2.143 9.159 -2.478 1.00 88.88 90 PHE A CA 1
ATOM 696 C C . PHE A 1 90 ? 2.410 10.588 -2.970 1.00 88.88 90 PHE A C 1
ATOM 698 O O . PHE A 1 90 ? 1.869 11.007 -3.990 1.00 88.88 90 PHE A O 1
ATOM 705 N N . ARG A 1 91 ? 3.256 11.369 -2.288 1.00 82.81 91 ARG A N 1
ATOM 706 C CA . ARG A 1 91 ? 3.677 12.682 -2.797 1.00 82.81 91 ARG A CA 1
ATOM 707 C C . ARG A 1 91 ? 4.759 12.511 -3.853 1.00 82.81 91 ARG A C 1
ATOM 709 O O . ARG A 1 91 ? 5.911 12.232 -3.529 1.00 82.81 91 ARG A O 1
ATOM 716 N N . ALA A 1 92 ? 4.416 12.768 -5.113 1.00 68.81 92 ALA A N 1
ATOM 717 C CA . ALA A 1 92 ? 5.359 12.701 -6.232 1.00 68.81 92 ALA A CA 1
ATOM 718 C C . ALA A 1 92 ? 6.610 13.581 -6.048 1.00 68.81 92 ALA A C 1
ATOM 720 O O . ALA A 1 92 ? 7.699 13.184 -6.457 1.00 68.81 92 ALA A O 1
ATOM 721 N N . ASN A 1 93 ? 6.475 14.716 -5.358 1.00 74.56 93 ASN A N 1
ATOM 722 C CA . ASN A 1 93 ? 7.565 15.673 -5.146 1.00 74.56 93 ASN A CA 1
ATOM 723 C C . ASN A 1 93 ? 8.480 15.315 -3.957 1.00 74.56 93 ASN A C 1
ATOM 725 O O . ASN A 1 93 ? 9.442 16.033 -3.696 1.00 74.56 93 ASN A O 1
ATOM 729 N N . ASN A 1 94 ? 8.200 14.235 -3.216 1.00 77.44 94 ASN A N 1
ATOM 730 C CA . ASN A 1 94 ? 9.044 13.799 -2.106 1.00 77.44 94 ASN A CA 1
ATOM 731 C C . ASN A 1 94 ? 10.035 12.717 -2.558 1.00 77.44 94 ASN A C 1
ATOM 733 O O . ASN A 1 94 ? 9.718 11.528 -2.591 1.00 77.44 94 ASN A O 1
ATOM 737 N N . ASN A 1 95 ? 11.260 13.136 -2.872 1.00 79.50 95 ASN A N 1
ATOM 738 C CA . ASN A 1 95 ? 12.324 12.255 -3.358 1.00 79.50 95 ASN A CA 1
ATOM 739 C C . ASN A 1 95 ? 13.341 11.864 -2.281 1.00 79.50 95 ASN A C 1
ATOM 741 O O . ASN A 1 95 ? 14.485 11.549 -2.605 1.00 79.50 95 ASN A O 1
ATOM 745 N N . SER A 1 96 ? 12.943 11.838 -1.003 1.00 87.00 96 SER A N 1
ATOM 746 C CA . SER A 1 96 ? 13.818 11.267 0.023 1.00 87.00 96 SER A CA 1
ATOM 747 C C . SER A 1 96 ? 14.184 9.810 -0.330 1.00 87.00 96 SER A C 1
ATOM 749 O O . SER A 1 96 ? 13.381 9.104 -0.962 1.00 87.00 96 SER A O 1
ATOM 751 N N . PRO A 1 97 ? 15.377 9.321 0.057 1.00 86.44 97 PRO A N 1
ATOM 752 C CA . PRO A 1 97 ? 15.781 7.945 -0.233 1.00 86.44 97 PRO A CA 1
ATOM 753 C C . PRO A 1 97 ? 14.776 6.912 0.295 1.00 86.44 97 PRO A C 1
ATOM 755 O O . PRO A 1 97 ? 14.425 5.967 -0.411 1.00 86.44 97 PRO A O 1
ATOM 758 N N . THR A 1 98 ? 14.234 7.140 1.496 1.00 87.00 98 THR A N 1
ATOM 759 C CA . THR A 1 98 ? 13.234 6.268 2.128 1.00 87.00 98 THR A CA 1
ATOM 760 C C . THR A 1 98 ? 11.893 6.299 1.398 1.00 87.00 98 THR A C 1
ATOM 762 O O . THR A 1 98 ? 11.318 5.240 1.147 1.00 87.00 98 THR A O 1
ATOM 765 N N . ALA A 1 99 ? 11.406 7.471 0.976 1.00 88.75 99 ALA A N 1
ATOM 766 C CA . ALA A 1 99 ? 10.173 7.590 0.193 1.00 88.75 99 ALA A CA 1
ATOM 767 C C . ALA A 1 99 ? 10.312 6.941 -1.190 1.00 88.75 99 ALA A C 1
ATOM 769 O O . ALA A 1 99 ? 9.407 6.252 -1.654 1.00 88.75 99 ALA A O 1
ATOM 770 N N . THR A 1 100 ? 11.461 7.116 -1.844 1.00 90.06 100 THR A N 1
ATOM 771 C CA . THR A 1 100 ? 11.752 6.509 -3.150 1.00 90.06 100 THR A CA 1
ATOM 772 C C . THR A 1 100 ? 11.845 4.987 -3.053 1.00 90.06 100 THR A C 1
ATOM 774 O O . THR A 1 100 ? 11.218 4.287 -3.847 1.00 90.06 100 THR A O 1
ATOM 777 N N . SER A 1 101 ? 12.560 4.462 -2.050 1.00 91.94 101 SER A N 1
ATOM 778 C CA . SER A 1 101 ? 12.627 3.018 -1.777 1.00 91.94 101 SER A CA 1
ATOM 779 C C . SER A 1 101 ? 11.239 2.431 -1.508 1.00 91.94 101 SER A C 1
ATOM 781 O O . SER A 1 101 ? 10.853 1.436 -2.121 1.00 91.94 101 SER A O 1
ATOM 783 N N . SER A 1 102 ? 10.444 3.114 -0.680 1.00 93.31 102 SER A N 1
ATOM 784 C CA . SER A 1 102 ? 9.077 2.699 -0.353 1.00 93.31 102 SER A CA 1
ATOM 785 C C . SER A 1 102 ? 8.181 2.656 -1.589 1.00 93.31 102 SER A C 1
ATOM 787 O O . SER A 1 102 ? 7.472 1.680 -1.795 1.00 93.31 102 SER A O 1
ATOM 789 N N . ARG A 1 103 ? 8.237 3.674 -2.458 1.00 94.25 103 ARG A N 1
ATOM 790 C CA . ARG A 1 103 ? 7.471 3.705 -3.718 1.00 94.25 103 ARG A CA 1
ATOM 791 C C . ARG A 1 103 ? 7.847 2.556 -4.646 1.00 94.25 103 ARG A C 1
ATOM 793 O O . ARG A 1 103 ? 6.971 1.872 -5.166 1.00 94.25 103 ARG A O 1
ATOM 800 N N . ARG A 1 104 ? 9.149 2.313 -4.811 1.00 94.12 104 ARG A N 1
ATOM 801 C CA . ARG A 1 104 ? 9.679 1.196 -5.605 1.00 94.12 104 ARG A CA 1
ATOM 802 C C . ARG A 1 104 ? 9.165 -0.150 -5.092 1.00 94.12 104 ARG A C 1
ATOM 804 O O . ARG A 1 104 ? 8.658 -0.944 -5.881 1.00 94.12 104 ARG A O 1
ATOM 811 N N . GLN A 1 105 ? 9.242 -0.369 -3.779 1.00 95.25 105 GLN A N 1
ATOM 812 C CA . GLN A 1 105 ? 8.738 -1.587 -3.148 1.00 95.25 105 GLN A CA 1
ATOM 813 C C . GLN A 1 105 ? 7.213 -1.707 -3.256 1.00 95.25 105 GLN A C 1
ATOM 815 O O . GLN A 1 105 ? 6.709 -2.789 -3.540 1.00 95.25 105 GLN A O 1
ATOM 820 N N . LEU A 1 106 ? 6.472 -0.607 -3.081 1.00 95.81 106 LEU A N 1
ATOM 821 C CA . LEU A 1 106 ? 5.017 -0.586 -3.224 1.00 95.81 106 LEU A CA 1
ATOM 822 C C . LEU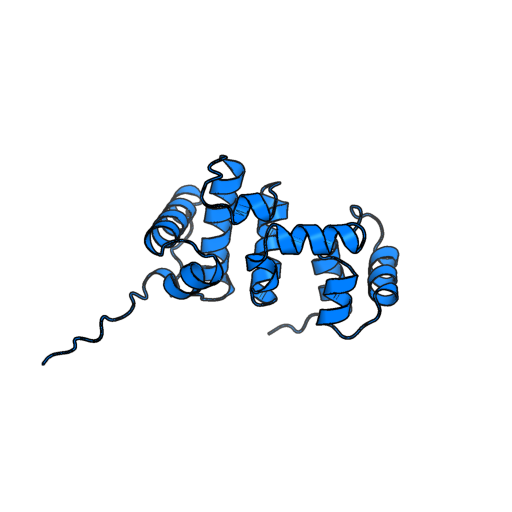 A 1 106 ? 4.594 -1.034 -4.621 1.00 95.81 106 LEU A C 1
ATOM 824 O O . LEU A 1 106 ? 3.787 -1.949 -4.744 1.00 95.81 106 LEU A O 1
ATOM 828 N N . PHE A 1 107 ? 5.143 -0.426 -5.673 1.00 95.56 107 PHE A N 1
ATOM 829 C CA . PHE A 1 107 ? 4.751 -0.770 -7.040 1.00 95.56 107 PHE A CA 1
ATOM 830 C C . PHE A 1 107 ? 5.106 -2.211 -7.396 1.00 95.56 107 PHE A C 1
ATOM 832 O O . PHE A 1 107 ? 4.307 -2.887 -8.039 1.00 95.56 107 PHE A O 1
ATOM 839 N N . TYR A 1 108 ? 6.266 -2.697 -6.944 1.00 95.31 108 TYR A N 1
ATOM 840 C CA . TYR A 1 108 ? 6.631 -4.100 -7.110 1.00 95.31 108 TYR A CA 1
ATOM 841 C C . TYR A 1 108 ? 5.630 -5.023 -6.403 1.00 95.31 108 TYR A C 1
ATOM 843 O O . TYR A 1 108 ? 5.079 -5.915 -7.037 1.00 95.31 108 TYR A O 1
ATOM 851 N N . ASN A 1 109 ? 5.325 -4.773 -5.126 1.00 95.38 109 ASN A N 1
ATOM 852 C CA . ASN A 1 109 ? 4.414 -5.616 -4.350 1.00 95.38 109 ASN A CA 1
ATOM 853 C C . ASN A 1 109 ? 2.983 -5.607 -4.903 1.00 95.38 109 ASN A C 1
ATOM 855 O O . ASN A 1 109 ? 2.329 -6.644 -4.885 1.00 95.38 109 ASN A O 1
ATOM 859 N N . LEU A 1 110 ? 2.486 -4.471 -5.402 1.00 94.75 110 LEU A N 1
ATOM 860 C CA . LEU A 1 110 ? 1.171 -4.407 -6.053 1.00 94.75 110 LEU A CA 1
ATOM 861 C C . LEU A 1 110 ? 1.146 -5.250 -7.336 1.00 94.75 110 LEU A C 1
ATOM 863 O O . LEU A 1 110 ? 0.178 -5.967 -7.591 1.00 94.75 110 LEU A O 1
ATOM 867 N N . ALA A 1 111 ? 2.220 -5.197 -8.124 1.00 93.06 111 ALA A N 1
ATOM 868 C CA . ALA A 1 111 ? 2.342 -5.981 -9.346 1.00 93.06 111 ALA A CA 1
ATOM 869 C C . ALA A 1 111 ? 2.481 -7.487 -9.067 1.00 93.06 111 ALA A C 1
ATOM 871 O O . ALA A 1 111 ? 1.868 -8.289 -9.769 1.00 93.06 111 ALA A O 1
ATOM 872 N N . ASP A 1 112 ? 3.273 -7.855 -8.060 1.00 93.31 112 ASP A N 1
ATOM 873 C CA . ASP A 1 112 ? 3.624 -9.234 -7.713 1.00 93.31 112 ASP A CA 1
ATOM 874 C C . ASP A 1 112 ? 2.527 -9.931 -6.893 1.00 93.31 112 ASP A C 1
ATOM 876 O O . ASP A 1 112 ? 2.025 -10.981 -7.287 1.00 93.31 112 ASP A O 1
ATOM 880 N N . LYS A 1 113 ? 2.080 -9.315 -5.789 1.00 91.88 113 LYS A N 1
ATOM 881 C CA . LYS A 1 113 ? 1.113 -9.923 -4.858 1.00 91.88 113 LYS A CA 1
ATOM 882 C C . LYS A 1 113 ? -0.333 -9.829 -5.350 1.00 91.88 113 LYS A C 1
ATOM 884 O O . LYS A 1 113 ? -1.112 -10.742 -5.094 1.00 91.88 113 LYS A O 1
ATOM 889 N N . LEU A 1 114 ? -0.710 -8.732 -6.017 1.00 90.69 114 LEU A N 1
ATOM 890 C CA . LEU A 1 114 ? -2.088 -8.512 -6.493 1.00 90.69 114 LEU A CA 1
ATOM 891 C C . LEU A 1 114 ? -2.247 -8.696 -8.006 1.00 90.69 114 LEU A C 1
ATOM 893 O O . LEU A 1 114 ? -3.354 -8.554 -8.522 1.00 90.69 114 LEU A O 1
ATOM 897 N N . GLY A 1 115 ? -1.161 -8.969 -8.735 1.00 90.25 115 GLY A N 1
ATOM 898 C CA . GLY A 1 115 ? -1.203 -9.100 -10.191 1.00 90.25 115 GLY A CA 1
ATOM 899 C C . GLY A 1 115 ? -1.555 -7.801 -10.923 1.00 90.25 115 GLY A C 1
ATOM 900 O O . GLY A 1 115 ? -1.953 -7.852 -12.087 1.00 90.25 115 GLY A O 1
ATOM 901 N N . TRP A 1 116 ? -1.449 -6.634 -10.273 1.00 92.75 116 TRP A N 1
ATOM 902 C CA . TRP A 1 116 ? -1.853 -5.369 -10.885 1.00 92.75 116 TRP A CA 1
ATOM 903 C C . TRP A 1 116 ? -0.953 -4.997 -12.061 1.00 92.75 116 TRP A C 1
ATOM 905 O O . TRP A 1 116 ? 0.274 -5.033 -11.971 1.00 92.75 116 TRP A O 1
ATOM 915 N N . SER A 1 117 ? -1.577 -4.580 -13.161 1.00 92.06 117 SER A N 1
ATOM 916 C CA . SER A 1 117 ? -0.860 -4.055 -14.321 1.00 92.06 117 SER A CA 1
ATOM 917 C C . SER A 1 117 ? -0.253 -2.675 -14.031 1.00 92.06 117 SER A C 1
ATOM 919 O O . SER A 1 117 ? -0.714 -1.954 -13.143 1.00 92.06 117 SER A O 1
ATOM 921 N N . VAL A 1 118 ? 0.755 -2.268 -14.812 1.00 91.69 118 VAL A N 1
ATOM 922 C CA . VAL A 1 118 ? 1.343 -0.917 -14.718 1.00 91.69 118 VAL A CA 1
ATOM 923 C C . VAL A 1 118 ? 0.281 0.194 -14.839 1.00 91.69 118 VAL A C 1
ATOM 925 O O . VAL A 1 118 ? 0.289 1.069 -13.972 1.00 91.69 118 VAL A O 1
ATOM 928 N N . PRO A 1 119 ? -0.663 0.154 -15.806 1.00 92.50 119 PRO A N 1
ATOM 929 C CA . PRO A 1 119 ? -1.774 1.107 -15.853 1.00 92.50 119 PRO A CA 1
ATOM 930 C C . PRO A 1 119 ? -2.632 1.104 -14.582 1.00 92.50 119 PRO A C 1
ATOM 932 O O . PRO A 1 119 ? -2.928 2.160 -14.034 1.00 92.50 119 PRO A O 1
ATOM 935 N N . THR A 1 120 ? -2.976 -0.076 -14.050 1.00 92.06 120 THR A N 1
ATOM 936 C CA . THR A 1 120 ? -3.776 -0.191 -12.816 1.00 92.06 120 THR A CA 1
ATOM 937 C C . THR A 1 120 ? -3.077 0.470 -11.630 1.00 92.06 120 THR A C 1
ATOM 939 O O . THR A 1 120 ? -3.709 1.215 -10.879 1.00 92.06 120 THR A O 1
ATOM 942 N N . ILE A 1 121 ? -1.772 0.228 -11.471 1.00 93.19 121 ILE A N 1
ATOM 943 C CA . ILE A 1 121 ? -0.962 0.857 -10.423 1.00 93.19 121 ILE A CA 1
ATOM 944 C C . ILE A 1 121 ? -0.914 2.369 -10.646 1.00 93.19 121 ILE A C 1
ATOM 946 O O . ILE A 1 121 ? -1.140 3.118 -9.700 1.00 93.19 121 ILE A O 1
ATOM 950 N N . ALA A 1 122 ? -0.668 2.829 -11.874 1.00 91.69 122 ALA A N 1
ATOM 951 C CA . ALA A 1 122 ? -0.613 4.249 -12.213 1.00 91.69 122 ALA A CA 1
ATOM 952 C C . ALA A 1 122 ? -1.915 4.976 -11.835 1.00 91.69 122 ALA A C 1
ATOM 954 O O . ALA A 1 122 ? -1.873 5.961 -11.100 1.00 91.69 122 ALA A O 1
ATOM 955 N N . THR A 1 123 ? -3.072 4.435 -12.229 1.00 91.06 123 THR A N 1
ATOM 956 C CA . THR A 1 123 ? -4.389 4.989 -11.879 1.00 91.06 123 THR A CA 1
ATOM 957 C C . THR A 1 123 ? -4.618 5.025 -10.369 1.00 91.06 123 THR A C 1
ATOM 959 O O . THR A 1 123 ? -4.980 6.067 -9.831 1.00 91.06 123 THR A O 1
ATOM 962 N N . ASN A 1 124 ? -4.369 3.916 -9.664 1.00 90.94 124 ASN A N 1
ATOM 963 C CA . ASN A 1 124 ? -4.663 3.810 -8.229 1.00 90.94 124 ASN A CA 1
ATOM 964 C C . ASN A 1 124 ? -3.655 4.541 -7.334 1.00 90.94 124 ASN A C 1
ATOM 966 O O . ASN A 1 124 ? -3.925 4.737 -6.155 1.00 90.94 124 ASN A O 1
ATOM 970 N N . THR A 1 125 ? -2.486 4.913 -7.855 1.00 90.31 125 THR A N 1
ATOM 971 C CA . THR A 1 125 ? -1.441 5.613 -7.088 1.00 90.31 125 THR A CA 1
ATOM 972 C C . THR A 1 125 ? -1.211 7.049 -7.556 1.00 90.31 125 THR A C 1
ATOM 974 O O . THR A 1 125 ? -0.460 7.773 -6.908 1.00 90.31 125 THR A O 1
ATOM 977 N N . GLN A 1 126 ? -1.866 7.465 -8.648 1.00 90.19 126 GLN A N 1
ATOM 978 C CA . GLN A 1 126 ? -1.727 8.772 -9.304 1.00 90.19 126 GLN A CA 1
ATOM 979 C C . GLN A 1 126 ? -0.298 9.093 -9.786 1.00 90.19 126 GLN A C 1
ATOM 981 O O . GLN A 1 126 ? 0.079 10.255 -9.940 1.00 90.19 126 GLN A O 1
ATOM 986 N N . TYR A 1 127 ? 0.504 8.062 -10.061 1.00 91.12 127 TYR A N 1
ATOM 987 C CA . TYR A 1 127 ? 1.810 8.191 -10.711 1.00 91.12 127 TYR A CA 1
ATOM 988 C C . TYR A 1 127 ? 1.703 7.926 -12.211 1.00 91.12 127 TYR A C 1
ATOM 990 O O . TYR A 1 127 ? 0.833 7.188 -12.662 1.00 91.12 127 TYR A O 1
ATOM 998 N N . SER A 1 128 ? 2.627 8.477 -13.001 1.00 91.25 128 SER A N 1
ATOM 999 C CA . SER A 1 128 ? 2.704 8.138 -14.424 1.00 91.25 128 SER A CA 1
ATOM 1000 C C . SER A 1 128 ? 3.138 6.683 -14.622 1.00 91.25 128 SER A C 1
ATOM 1002 O O . SER A 1 128 ? 3.973 6.159 -13.879 1.00 91.25 128 SER A O 1
ATOM 1004 N N . GLU A 1 129 ? 2.638 6.035 -15.675 1.00 91.75 129 GLU A N 1
ATOM 1005 C CA . GLU A 1 129 ? 3.037 4.663 -16.016 1.00 91.75 129 GLU A CA 1
ATOM 1006 C C . GLU A 1 129 ? 4.552 4.517 -16.193 1.00 91.75 129 GLU A C 1
ATOM 1008 O O . GLU A 1 129 ? 5.138 3.513 -15.789 1.00 91.75 129 GLU A O 1
ATOM 1013 N N . GLN A 1 130 ? 5.209 5.537 -16.754 1.00 91.06 130 GLN A N 1
ATOM 1014 C CA . GLN A 1 130 ? 6.660 5.549 -16.921 1.00 91.06 130 GLN A CA 1
ATOM 1015 C C . GLN A 1 130 ? 7.391 5.544 -15.571 1.00 91.06 130 GLN A C 1
ATOM 1017 O O . GLN A 1 130 ? 8.393 4.837 -15.416 1.00 91.06 130 GLN A O 1
ATOM 1022 N N . CYS A 1 131 ? 6.885 6.292 -14.583 1.00 90.94 131 CYS A N 1
ATOM 1023 C CA . CYS A 1 131 ? 7.419 6.295 -13.222 1.00 90.94 131 CYS A CA 1
ATOM 1024 C C . CYS A 1 131 ? 7.280 4.908 -12.584 1.00 90.94 131 CYS A C 1
ATOM 1026 O O . CYS A 1 131 ? 8.270 4.350 -12.110 1.00 90.94 131 CYS A O 1
ATOM 1028 N N . VAL A 1 132 ? 6.088 4.310 -12.666 1.00 92.88 132 VAL A N 1
ATOM 1029 C CA . VAL A 1 132 ? 5.805 2.964 -12.145 1.00 92.88 132 VAL A CA 1
ATOM 1030 C C . VAL A 1 132 ? 6.714 1.919 -12.800 1.00 92.88 132 VAL A C 1
ATOM 1032 O O . VAL A 1 132 ? 7.373 1.136 -12.114 1.00 92.88 132 VAL A O 1
ATOM 1035 N N . ARG A 1 133 ? 6.823 1.939 -14.134 1.00 92.69 133 ARG A N 1
ATOM 1036 C CA . ARG A 1 133 ? 7.640 0.994 -14.907 1.00 92.69 133 ARG A CA 1
ATOM 1037 C C . ARG A 1 133 ? 9.127 1.092 -14.557 1.00 92.69 133 ARG A C 1
ATOM 1039 O O . ARG A 1 133 ? 9.811 0.070 -14.467 1.00 92.69 133 ARG A O 1
ATOM 1046 N N . THR A 1 134 ? 9.627 2.309 -14.365 1.00 91.81 134 THR A N 1
ATOM 1047 C CA . THR A 1 134 ? 11.023 2.553 -13.982 1.00 91.81 134 THR A CA 1
ATOM 1048 C C . THR A 1 134 ? 11.280 2.066 -12.561 1.00 91.81 134 THR A C 1
ATOM 1050 O O . THR A 1 134 ? 12.208 1.296 -12.332 1.00 91.81 134 THR A O 1
ATOM 1053 N N . ALA A 1 135 ? 10.402 2.422 -11.628 1.00 92.50 135 ALA A N 1
ATOM 1054 C CA . ALA A 1 135 ? 10.529 2.062 -10.226 1.00 92.50 135 ALA A CA 1
ATOM 1055 C C . ALA A 1 135 ? 10.475 0.540 -9.987 1.00 92.50 135 ALA A C 1
ATOM 1057 O O . ALA A 1 135 ? 11.293 0.025 -9.226 1.00 92.50 135 ALA A O 1
ATOM 1058 N N . ILE A 1 136 ? 9.597 -0.197 -10.683 1.00 93.69 136 ILE A N 1
ATOM 1059 C CA . ILE A 1 136 ? 9.570 -1.672 -10.623 1.00 93.69 136 ILE A CA 1
ATOM 1060 C C . ILE A 1 136 ? 10.893 -2.253 -11.136 1.00 93.69 136 ILE A C 1
ATOM 1062 O O . ILE A 1 136 ? 11.487 -3.113 -10.485 1.00 93.69 136 ILE A O 1
ATOM 1066 N N . LYS A 1 137 ? 11.395 -1.765 -12.280 1.00 92.81 137 LYS A N 1
ATOM 1067 C CA . LYS A 1 137 ? 12.660 -2.236 -12.869 1.00 92.81 137 LYS A CA 1
ATOM 1068 C C . LYS A 1 137 ? 13.845 -2.002 -11.930 1.00 92.81 137 LYS A C 1
ATOM 1070 O O . LYS A 1 137 ? 14.676 -2.892 -11.757 1.00 92.81 137 LYS A O 1
ATOM 1075 N N . GLU A 1 138 ? 13.916 -0.820 -11.329 1.00 93.50 138 GLU A N 1
ATOM 1076 C CA . GLU A 1 138 ? 14.955 -0.462 -10.363 1.00 93.50 138 GLU A CA 1
ATOM 1077 C C . GLU A 1 138 ? 14.873 -1.313 -9.096 1.00 93.50 138 GLU A C 1
ATOM 1079 O O . GLU A 1 138 ? 15.906 -1.775 -8.618 1.00 93.50 138 GLU A O 1
ATOM 1084 N N . HIS A 1 139 ? 13.665 -1.575 -8.584 1.00 93.81 139 HIS A N 1
ATOM 1085 C CA . HIS A 1 139 ? 13.471 -2.445 -7.425 1.00 93.81 139 HIS A CA 1
ATOM 1086 C C . HIS A 1 139 ? 13.958 -3.872 -7.693 1.00 93.81 139 HIS A C 1
ATOM 1088 O O . HIS A 1 139 ? 14.690 -4.429 -6.878 1.00 93.81 139 HIS A O 1
ATOM 1094 N N . CYS A 1 140 ? 13.609 -4.435 -8.857 1.00 92.81 140 CYS A N 1
ATOM 1095 C CA . CYS A 1 140 ? 14.037 -5.777 -9.252 1.00 92.81 140 CYS A CA 1
ATOM 1096 C C . CYS A 1 140 ? 15.562 -5.871 -9.336 1.00 92.81 140 CYS A C 1
ATOM 1098 O O . CYS A 1 140 ? 16.162 -6.784 -8.777 1.00 92.81 140 CYS A O 1
ATOM 1100 N N . LYS A 1 141 ? 16.195 -4.886 -9.991 1.00 93.38 141 LYS A N 1
ATOM 1101 C CA . LYS A 1 141 ? 17.654 -4.830 -10.138 1.00 93.38 141 LYS A CA 1
ATOM 1102 C C . LYS A 1 141 ? 18.360 -4.698 -8.788 1.00 93.38 141 LYS A C 1
ATOM 1104 O O . LYS A 1 141 ? 19.359 -5.368 -8.570 1.00 93.38 141 LYS A O 1
ATOM 1109 N N . ALA A 1 142 ? 17.862 -3.838 -7.902 1.00 90.19 142 ALA A N 1
ATOM 1110 C CA . ALA A 1 142 ? 18.486 -3.598 -6.603 1.00 90.19 142 ALA A CA 1
ATOM 1111 C C . ALA A 1 142 ? 18.409 -4.813 -5.663 1.00 90.19 142 ALA A C 1
ATOM 1113 O O . ALA A 1 142 ? 19.280 -4.971 -4.816 1.00 90.19 142 ALA A O 1
ATOM 1114 N N . ASN A 1 143 ? 17.390 -5.664 -5.819 1.00 90.38 143 ASN A N 1
ATOM 1115 C CA . ASN A 1 143 ? 17.117 -6.783 -4.911 1.00 90.38 143 ASN A CA 1
ATOM 1116 C C . ASN A 1 143 ? 17.312 -8.167 -5.555 1.00 90.38 143 ASN A C 1
ATOM 1118 O O . ASN A 1 143 ? 16.980 -9.171 -4.934 1.00 90.38 143 ASN A O 1
ATOM 1122 N N . ASN A 1 144 ? 17.833 -8.239 -6.787 1.00 91.38 144 ASN A N 1
ATOM 1123 C CA . ASN A 1 144 ? 17.959 -9.480 -7.566 1.00 91.38 144 ASN A CA 1
ATOM 1124 C C . ASN A 1 144 ? 16.635 -10.267 -7.684 1.00 91.38 144 ASN A C 1
ATOM 1126 O O . ASN A 1 144 ? 16.620 -11.494 -7.607 1.00 91.38 144 ASN A O 1
ATOM 1130 N N . LEU A 1 145 ? 15.519 -9.553 -7.866 1.00 90.56 145 LEU A N 1
ATOM 1131 C CA . LEU A 1 145 ? 14.180 -10.140 -7.982 1.00 90.56 145 LEU A CA 1
ATOM 1132 C C . LEU A 1 145 ? 13.768 -10.323 -9.453 1.00 90.56 145 LEU A C 1
ATOM 1134 O O . LEU A 1 145 ? 14.169 -9.524 -10.310 1.00 90.56 145 LEU A O 1
ATOM 1138 N N . PRO A 1 146 ? 12.936 -11.334 -9.768 1.00 88.69 146 PRO A N 1
ATOM 1139 C CA . PRO A 1 146 ? 12.333 -11.459 -11.089 1.00 88.69 146 PRO A CA 1
ATOM 1140 C C . PRO A 1 146 ? 11.354 -10.307 -11.354 1.00 88.69 146 PRO A C 1
ATOM 1142 O O . PRO A 1 146 ? 10.725 -9.778 -10.443 1.00 88.69 146 PRO A O 1
ATOM 1145 N N . GLN A 1 147 ? 11.191 -9.919 -12.622 1.00 85.19 147 GLN A N 1
ATOM 1146 C CA . GLN A 1 147 ? 10.158 -8.944 -12.976 1.00 85.19 147 GLN A CA 1
ATOM 1147 C C . GLN A 1 147 ? 8.762 -9.584 -12.892 1.00 85.19 147 GLN A C 1
ATOM 1149 O O . GLN A 1 147 ? 8.580 -10.667 -13.456 1.00 85.19 147 GLN A O 1
ATOM 1154 N N . PRO A 1 148 ? 7.766 -8.908 -12.285 1.00 85.06 148 PRO A N 1
ATOM 1155 C CA . PRO A 1 148 ? 6.396 -9.412 -12.219 1.00 85.06 148 PRO A CA 1
ATOM 1156 C C . PRO A 1 148 ? 5.827 -9.660 -13.620 1.00 85.06 148 PRO A C 1
ATOM 1158 O O . PRO A 1 148 ? 6.057 -8.869 -14.536 1.00 85.06 148 PRO A O 1
ATOM 1161 N N . ALA A 1 149 ? 5.036 -10.717 -13.811 1.00 76.94 149 ALA A N 1
ATOM 1162 C CA . ALA A 1 149 ? 4.435 -11.015 -15.119 1.00 76.94 149 ALA A CA 1
ATOM 1163 C C . ALA A 1 149 ? 3.528 -9.870 -15.626 1.00 76.94 149 ALA A C 1
ATOM 1165 O O . ALA A 1 149 ? 3.533 -9.531 -16.812 1.00 76.94 149 ALA A O 1
ATOM 1166 N N . SER A 1 150 ? 2.832 -9.211 -14.698 1.00 70.75 150 SER A N 1
ATOM 1167 C CA . SER A 1 150 ? 1.968 -8.037 -14.896 1.00 70.75 150 SER A CA 1
ATOM 1168 C C . SER A 1 150 ? 2.713 -6.770 -15.357 1.00 70.75 150 SER A C 1
ATOM 1170 O O . SER A 1 150 ? 2.101 -5.818 -15.845 1.00 70.75 150 SER A O 1
ATOM 1172 N N . TYR A 1 151 ? 4.049 -6.755 -15.287 1.00 64.31 151 TYR A N 1
ATOM 1173 C CA . TYR A 1 151 ? 4.896 -5.675 -15.807 1.00 64.31 151 TYR A CA 1
ATOM 1174 C C . TYR A 1 151 ? 4.854 -5.562 -17.343 1.00 64.31 151 TYR A C 1
ATOM 1176 O O . TYR A 1 151 ? 5.073 -4.484 -17.914 1.00 64.31 151 TYR A O 1
ATOM 1184 N N . ARG A 1 152 ? 4.596 -6.687 -18.028 1.00 58.59 152 ARG A N 1
ATOM 1185 C CA . ARG A 1 152 ? 4.709 -6.821 -19.491 1.00 58.59 152 ARG A CA 1
ATOM 1186 C C . ARG A 1 152 ? 3.449 -6.430 -20.256 1.00 58.59 152 ARG A C 1
ATOM 1188 O O . ARG A 1 152 ? 3.535 -6.207 -21.461 1.00 58.59 152 ARG A O 1
ATOM 1195 N N . THR A 1 153 ? 2.300 -6.319 -19.596 1.00 56.06 153 THR A N 1
ATOM 1196 C CA . THR A 1 153 ? 1.056 -5.885 -20.240 1.00 56.06 153 THR A CA 1
ATOM 1197 C C . THR A 1 153 ? 1.135 -4.396 -20.569 1.00 56.06 153 THR A C 1
ATOM 1199 O O . THR A 1 153 ? 0.818 -3.537 -19.750 1.00 56.06 153 THR A O 1
ATOM 1202 N N . ARG A 1 154 ? 1.616 -4.087 -21.779 1.00 49.56 154 ARG A N 1
ATOM 1203 C CA . ARG A 1 154 ? 1.283 -2.848 -22.490 1.00 49.56 154 ARG A CA 1
ATOM 1204 C C . ARG A 1 154 ? -0.225 -2.864 -22.734 1.00 49.56 154 ARG A C 1
ATOM 1206 O O . ARG A 1 154 ? -0.7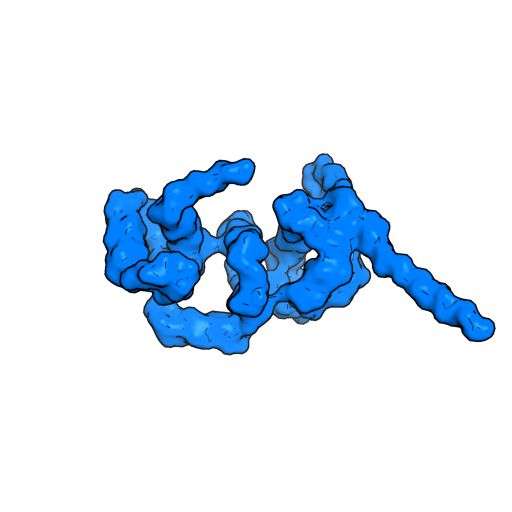55 -3.895 -23.150 1.00 49.56 154 ARG A O 1
ATOM 1213 N N . THR A 1 155 ? -0.898 -1.739 -22.532 1.00 47.34 155 THR A N 1
ATOM 1214 C CA . THR A 1 155 ? -2.187 -1.481 -23.177 1.00 47.34 155 THR A CA 1
ATOM 1215 C C . THR A 1 155 ? -1.964 -1.729 -24.668 1.00 47.34 155 THR A C 1
ATOM 1217 O O . THR A 1 155 ? -1.110 -1.083 -25.275 1.00 47.34 155 THR A O 1
ATOM 1220 N N . ARG A 1 156 ? -2.621 -2.741 -25.248 1.00 39.88 156 ARG A N 1
ATOM 1221 C CA . ARG A 1 156 ? -2.678 -2.856 -26.707 1.00 39.88 156 ARG A CA 1
ATOM 1222 C C . ARG A 1 156 ? -3.333 -1.565 -27.174 1.00 39.88 156 ARG A C 1
ATOM 1224 O O . ARG A 1 156 ? -4.497 -1.341 -26.854 1.00 39.88 156 ARG A O 1
ATOM 1231 N N . GLU A 1 157 ? -2.580 -0.716 -27.862 1.00 39.41 157 GLU A N 1
ATOM 1232 C CA . GLU A 1 157 ? -3.168 0.335 -28.679 1.00 39.41 157 GLU A CA 1
ATOM 1233 C C . GLU A 1 157 ? -4.160 -0.374 -29.600 1.00 39.41 157 GLU A C 1
ATOM 1235 O O . GLU A 1 157 ? -3.793 -1.233 -30.406 1.00 39.41 157 GLU A O 1
ATOM 1240 N N . VAL A 1 158 ? -5.447 -0.119 -29.378 1.00 37.81 158 VAL A N 1
ATOM 1241 C CA . VAL A 1 158 ? -6.476 -0.503 -30.329 1.00 37.81 158 VAL A CA 1
ATOM 1242 C C . VAL A 1 158 ? -6.175 0.355 -31.546 1.00 37.81 158 VAL A C 1
ATOM 1244 O O . VAL A 1 158 ? -6.418 1.558 -31.528 1.00 37.81 158 VAL A O 1
ATOM 1247 N N . ASN A 1 159 ? -5.551 -0.248 -32.559 1.00 35.22 159 ASN A N 1
ATOM 1248 C CA . ASN A 1 159 ? -5.432 0.351 -33.877 1.00 35.22 159 ASN A CA 1
ATOM 1249 C C . ASN A 1 159 ? -6.852 0.685 -34.343 1.00 35.22 159 ASN A C 1
ATOM 1251 O O . ASN A 1 159 ? -7.567 -0.188 -34.834 1.00 35.22 159 ASN A O 1
ATOM 1255 N N . HIS A 1 160 ? -7.271 1.937 -34.180 1.00 37.47 160 HIS A N 1
ATOM 1256 C CA . HIS A 1 160 ? -8.317 2.496 -35.015 1.00 37.47 160 HIS A CA 1
ATOM 1257 C C . HIS A 1 160 ? -7.704 2.675 -36.404 1.00 37.47 160 HIS A C 1
ATOM 1259 O O . HIS A 1 160 ? -7.153 3.723 -36.725 1.00 37.47 160 HIS A O 1
ATOM 1265 N N . ALA A 1 161 ? -7.740 1.604 -37.196 1.00 36.81 161 ALA A N 1
ATOM 1266 C CA . ALA A 1 161 ? -7.672 1.720 -38.640 1.00 36.81 161 ALA A CA 1
ATOM 1267 C C . ALA A 1 161 ? -9.009 2.325 -39.092 1.00 36.81 161 ALA A C 1
ATOM 1269 O O . ALA A 1 161 ? -10.051 1.677 -38.975 1.00 36.81 161 ALA A O 1
ATOM 1270 N N . LEU A 1 162 ? -8.961 3.592 -39.500 1.00 35.56 162 LEU A N 1
ATOM 1271 C CA . LEU A 1 162 ? -9.936 4.213 -40.394 1.00 35.56 162 LEU A CA 1
ATOM 1272 C C . LEU A 1 162 ? -9.396 4.102 -41.819 1.00 35.56 162 LEU A C 1
ATOM 1274 O O . LEU A 1 162 ? -8.169 4.304 -41.979 1.00 35.56 162 LEU A O 1
#